Protein AF-A0A8T2PN71-F1 (afdb_monomer)

Organism: NCBI:txid121402

Radius of gyration: 22.84 Å; Cα contacts (8 Å, |Δi|>4): 67; chains: 1; bounding box: 67×36×64 Å

Foldseek 3Di:
DDDDDPDPPPPPDDDPPVPDCVVVVLVVVLVVLVVVLVVLVVVCVVPPDLVSLLVNLVSVLVNVLVVVLVVLVVPQDDPVRSVVSNVVSVVVSVCSSVVSVCCSVVHDTDSVVVVVVVVD

Solvent-accessible surface area (backbone atoms only — not comparable to full-atom values): 7051 Å² total; per-residue (Å²): 140,81,85,85,78,81,74,82,76,78,81,79,77,78,74,75,73,83,83,71,58,63,69,60,51,50,54,51,48,54,53,53,50,50,53,49,52,60,55,42,54,63,43,38,73,77,54,63,48,70,70,48,34,53,52,48,37,51,46,55,35,51,52,49,45,53,53,52,47,50,53,44,66,77,69,43,71,57,79,67,53,38,51,53,52,52,51,49,48,50,52,50,36,51,53,49,36,50,49,47,48,47,38,49,70,79,50,82,23,58,53,53,48,53,55,56,69,72,69,114

Structure (mmCIF, N/CA/C/O backbone):
data_AF-A0A8T2PN71-F1
#
_entry.id   AF-A0A8T2PN71-F1
#
loop_
_atom_site.group_PDB
_atom_site.id
_atom_site.type_symbol
_atom_site.label_atom_id
_atom_site.label_alt_id
_atom_site.label_comp_id
_atom_site.label_asym_id
_atom_site.label_entity_id
_atom_site.label_seq_id
_atom_site.pdbx_PDB_ins_code
_atom_site.Cartn_x
_atom_site.Cartn_y
_atom_site.Cartn_z
_atom_site.occupancy
_atom_site.B_iso_or_equiv
_atom_site.auth_seq_id
_atom_site.auth_comp_id
_atom_site.auth_asym_id
_atom_site.auth_atom_id
_atom_site.pdbx_PDB_model_num
ATOM 1 N N . MET A 1 1 ? 45.601 -21.486 -48.068 1.00 42.84 1 MET A N 1
ATOM 2 C CA . MET A 1 1 ? 44.871 -20.210 -47.890 1.00 42.84 1 MET A CA 1
ATOM 3 C C . MET A 1 1 ? 43.408 -20.552 -48.157 1.00 42.84 1 MET A C 1
ATOM 5 O O . MET A 1 1 ? 43.139 -21.012 -49.249 1.00 42.84 1 MET A O 1
ATOM 9 N N . SER A 1 2 ? 42.459 -20.563 -47.226 1.00 41.06 2 SER A N 1
ATOM 10 C CA . SER A 1 2 ? 42.359 -19.889 -45.933 1.00 41.06 2 SER A CA 1
ATOM 11 C C . SER A 1 2 ? 41.432 -20.703 -45.020 1.00 41.06 2 SER A C 1
ATOM 13 O O . SER A 1 2 ? 40.373 -21.146 -45.457 1.00 41.06 2 SER A O 1
ATOM 15 N N . GLY A 1 3 ? 41.846 -20.922 -43.771 1.00 39.84 3 GLY A N 1
ATOM 16 C CA . GLY A 1 3 ? 41.003 -21.509 -42.733 1.00 39.84 3 GLY A CA 1
ATOM 17 C C . GLY A 1 3 ? 40.070 -20.448 -42.157 1.00 39.84 3 GLY A C 1
ATOM 18 O O . GLY A 1 3 ? 40.523 -19.375 -41.764 1.00 39.84 3 GLY A O 1
ATOM 19 N N . VAL A 1 4 ? 38.774 -20.742 -42.109 1.00 49.22 4 VAL A N 1
ATOM 20 C CA . VAL A 1 4 ? 37.796 -19.926 -41.387 1.00 49.22 4 VAL A CA 1
ATOM 21 C C . VAL A 1 4 ? 37.852 -20.349 -39.921 1.00 49.22 4 VAL A C 1
ATOM 23 O O . VAL A 1 4 ? 37.299 -21.375 -39.534 1.00 49.22 4 VAL A O 1
ATOM 26 N N . ALA A 1 5 ? 38.576 -19.582 -39.108 1.00 44.94 5 ALA A N 1
ATOM 27 C CA . ALA A 1 5 ? 38.538 -19.713 -37.660 1.00 44.94 5 ALA A CA 1
ATOM 28 C C . ALA A 1 5 ? 37.206 -19.141 -37.152 1.00 44.94 5 ALA A C 1
ATOM 30 O O . ALA A 1 5 ? 36.996 -17.928 -37.163 1.00 44.94 5 ALA A O 1
ATOM 31 N N . PHE A 1 6 ? 36.296 -20.011 -36.710 1.00 45.72 6 PHE A N 1
ATOM 32 C CA . PHE A 1 6 ? 35.175 -19.594 -35.873 1.00 45.72 6 PHE A CA 1
ATOM 33 C C . PHE A 1 6 ? 35.742 -19.063 -34.555 1.00 45.72 6 PHE A C 1
ATOM 35 O O . PHE A 1 6 ? 36.257 -19.816 -33.731 1.00 45.72 6 PHE A O 1
ATOM 42 N N . SER A 1 7 ? 35.683 -17.745 -34.377 1.00 49.66 7 SER A N 1
ATOM 43 C CA . SER A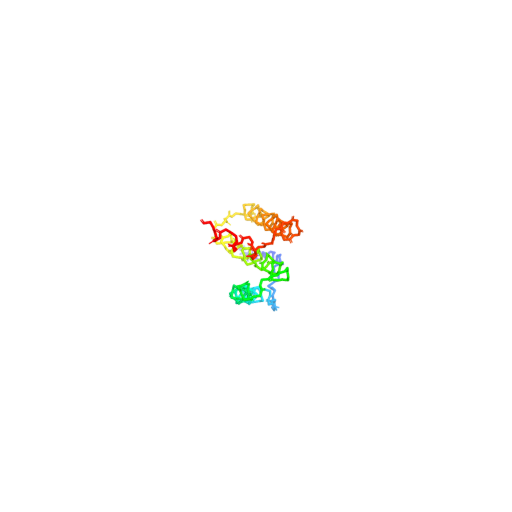 1 7 ? 36.037 -17.093 -33.121 1.00 49.66 7 SER A CA 1
ATOM 44 C 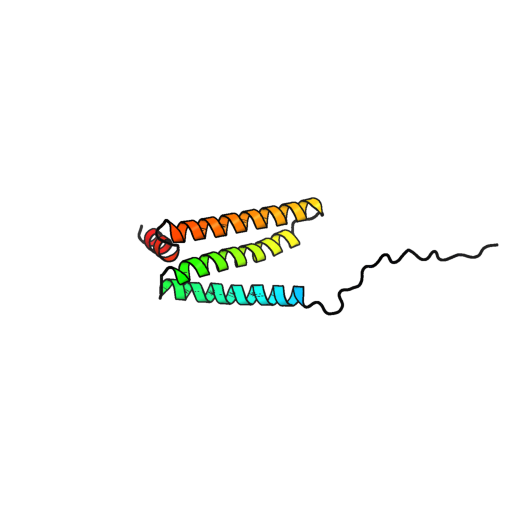C . SER A 1 7 ? 35.070 -17.566 -32.028 1.00 49.66 7 SER A C 1
ATOM 46 O O . SER A 1 7 ? 33.856 -17.430 -32.215 1.00 49.66 7 SER A O 1
ATOM 48 N N . PRO A 1 8 ? 35.540 -18.084 -30.878 1.00 45.59 8 PRO A N 1
ATOM 49 C CA . PRO A 1 8 ? 34.655 -18.338 -29.761 1.00 45.59 8 PRO A CA 1
ATOM 50 C C . PRO A 1 8 ? 34.277 -16.973 -29.192 1.00 45.59 8 PRO A C 1
ATOM 52 O O . PRO A 1 8 ? 35.076 -16.294 -28.545 1.00 45.59 8 PRO A O 1
ATOM 55 N N . ILE A 1 9 ? 33.054 -16.532 -29.478 1.00 57.47 9 ILE A N 1
ATOM 56 C CA . ILE A 1 9 ? 32.438 -15.451 -28.720 1.00 57.47 9 ILE A CA 1
ATOM 57 C C . ILE A 1 9 ? 32.466 -15.889 -27.259 1.00 57.47 9 ILE A C 1
ATOM 59 O O . ILE A 1 9 ? 31.891 -16.905 -26.873 1.00 57.47 9 ILE A O 1
ATOM 63 N N . CYS A 1 10 ? 33.222 -15.123 -26.480 1.00 49.94 10 CYS A N 1
ATOM 64 C CA . CYS A 1 10 ? 33.351 -15.201 -25.042 1.00 49.94 10 CYS A CA 1
ATOM 65 C C . CYS A 1 10 ? 31.950 -15.270 -24.410 1.00 49.94 10 CYS A C 1
ATOM 67 O O . CYS A 1 10 ? 31.273 -14.254 -24.247 1.00 49.94 10 CYS A O 1
ATOM 69 N N . LEU A 1 11 ? 31.509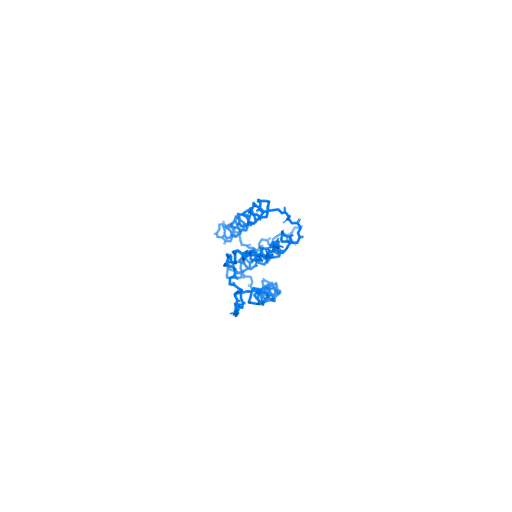 -16.489 -24.081 1.00 53.19 11 LEU A N 1
ATOM 70 C CA . LEU A 1 11 ? 30.363 -16.800 -23.230 1.00 53.19 11 LEU A CA 1
ATOM 71 C C . LEU A 1 11 ? 30.645 -16.242 -21.830 1.00 53.19 11 LEU A C 1
ATOM 73 O O . LEU A 1 11 ? 31.018 -16.958 -20.901 1.00 53.19 11 LEU A O 1
ATOM 77 N N . ARG A 1 12 ? 30.483 -14.928 -21.664 1.00 55.69 12 ARG A N 1
ATOM 78 C CA . ARG A 1 12 ? 30.543 -14.276 -20.361 1.00 55.69 12 ARG A CA 1
ATOM 79 C C . ARG A 1 12 ? 29.227 -14.527 -19.622 1.00 55.69 12 ARG A C 1
ATOM 81 O O . ARG A 1 12 ? 28.350 -13.680 -19.561 1.00 55.69 12 ARG A O 1
ATOM 88 N N . GLY A 1 13 ? 29.118 -15.736 -19.076 1.00 51.38 13 GLY A N 1
ATOM 89 C CA . GLY A 1 13 ? 28.544 -15.987 -17.757 1.00 51.38 13 GLY A CA 1
ATOM 90 C C . GLY A 1 13 ? 27.127 -15.489 -17.474 1.00 51.38 13 GLY A C 1
ATOM 91 O O . GLY A 1 13 ? 26.923 -14.855 -16.444 1.00 51.38 13 GLY A O 1
ATOM 92 N N . ILE A 1 14 ? 26.135 -15.861 -18.283 1.00 59.09 14 ILE A N 1
ATOM 93 C CA . ILE A 1 14 ? 24.766 -15.982 -17.764 1.00 59.09 14 ILE A CA 1
ATOM 94 C C . ILE A 1 14 ? 24.565 -17.458 -17.444 1.00 59.09 14 ILE A C 1
ATOM 96 O O . ILE A 1 14 ? 24.267 -18.262 -18.322 1.00 59.09 14 ILE A O 1
ATOM 100 N N . ARG A 1 15 ? 24.773 -17.834 -16.178 1.00 57.75 15 ARG A N 1
ATOM 101 C CA . ARG A 1 15 ? 24.232 -19.105 -15.691 1.00 57.75 15 ARG A CA 1
ATOM 102 C C . ARG A 1 15 ? 22.709 -18.936 -15.702 1.00 57.75 15 ARG A C 1
ATOM 104 O O . ARG A 1 15 ? 22.232 -18.048 -14.991 1.00 57.75 15 ARG A O 1
ATOM 111 N N . PRO A 1 16 ? 21.929 -19.718 -16.467 1.00 53.50 16 PRO A N 1
ATOM 112 C CA . PRO A 1 16 ? 20.499 -19.774 -16.213 1.00 53.50 16 PRO A CA 1
ATOM 113 C C . PRO A 1 16 ? 20.331 -20.236 -14.763 1.00 53.50 16 PRO A C 1
ATOM 115 O O . PRO A 1 16 ? 20.967 -21.205 -14.343 1.00 53.50 16 PRO A O 1
ATOM 118 N N . ALA A 1 17 ? 19.538 -19.515 -13.970 1.00 61.44 17 ALA A N 1
ATOM 119 C CA . ALA A 1 17 ? 19.190 -19.920 -12.613 1.00 61.44 17 ALA A CA 1
ATOM 120 C C . ALA A 1 17 ? 18.257 -21.141 -12.680 1.00 61.44 17 ALA A C 1
ATOM 122 O O . ALA A 1 17 ? 17.052 -21.040 -12.459 1.00 61.44 17 ALA A O 1
ATOM 123 N N . VAL A 1 18 ? 18.808 -22.294 -13.061 1.00 58.72 18 VAL A N 1
ATOM 124 C CA . VAL A 1 18 ? 18.113 -23.578 -13.119 1.00 58.72 18 VAL A CA 1
ATOM 125 C C . VAL A 1 18 ? 17.684 -23.918 -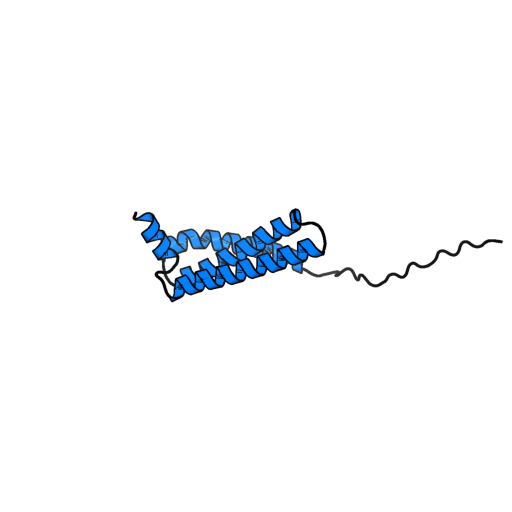11.690 1.00 58.72 18 VAL A C 1
ATOM 127 O O . VAL A 1 18 ? 18.511 -24.288 -10.863 1.00 58.72 18 VAL A O 1
ATOM 130 N N . GLY A 1 19 ? 16.397 -23.717 -11.384 1.00 70.94 19 GLY A N 1
ATOM 131 C CA . GLY A 1 19 ? 15.777 -24.104 -10.109 1.00 70.94 19 GLY A CA 1
ATOM 132 C C . GLY A 1 19 ? 15.250 -22.980 -9.203 1.00 70.94 19 GLY A C 1
ATOM 133 O O . GLY A 1 19 ? 14.697 -23.293 -8.150 1.00 70.94 19 GLY A O 1
ATOM 134 N N . SER A 1 20 ? 15.360 -21.692 -9.561 1.00 80.94 20 SER A N 1
ATOM 135 C CA . SER A 1 20 ? 14.809 -20.619 -8.708 1.00 80.94 20 SER A CA 1
ATOM 136 C C . SER A 1 20 ? 13.283 -20.520 -8.822 1.00 80.94 20 SER A C 1
ATOM 138 O O . SER A 1 20 ? 12.749 -20.187 -9.878 1.00 80.94 20 SER A O 1
ATOM 140 N N . LYS A 1 21 ? 12.571 -20.753 -7.712 1.00 89.69 21 LYS A N 1
ATOM 141 C CA . LYS A 1 21 ? 11.106 -20.601 -7.611 1.00 89.69 21 LYS A CA 1
ATOM 142 C C . LYS A 1 21 ? 10.661 -19.160 -7.313 1.00 89.69 21 LYS A C 1
ATOM 144 O O . LYS A 1 21 ? 9.506 -18.939 -6.975 1.00 89.69 21 LYS A O 1
ATOM 149 N N . GLY A 1 22 ? 11.549 -18.167 -7.416 1.00 91.31 22 GLY A N 1
ATOM 150 C CA . GLY A 1 22 ? 11.253 -16.787 -7.002 1.00 91.31 22 GLY A CA 1
ATOM 151 C C . GLY A 1 22 ? 10.044 -16.171 -7.715 1.00 91.31 22 GLY A C 1
ATOM 152 O O . GLY A 1 22 ? 9.160 -15.627 -7.063 1.00 91.31 22 GLY A O 1
ATOM 153 N N . ALA A 1 23 ? 9.959 -16.319 -9.040 1.00 92.69 23 ALA A N 1
ATOM 154 C CA . ALA A 1 23 ? 8.844 -15.779 -9.820 1.00 92.69 23 ALA A CA 1
ATOM 155 C C . ALA A 1 23 ? 7.505 -16.477 -9.511 1.00 92.69 23 ALA A C 1
ATOM 157 O O . ALA A 1 23 ? 6.479 -15.813 -9.380 1.00 92.69 23 ALA A O 1
ATOM 158 N N . SER A 1 24 ? 7.504 -17.805 -9.342 1.00 94.25 24 SER A N 1
ATOM 159 C CA . SER A 1 24 ? 6.278 -18.547 -9.020 1.00 94.25 24 SER A CA 1
ATOM 160 C C . SER A 1 24 ? 5.816 -18.317 -7.579 1.00 94.25 24 SER A C 1
ATOM 162 O O . SER A 1 24 ? 4.612 -18.233 -7.330 1.00 94.25 24 SER A O 1
ATOM 164 N N . LEU A 1 25 ? 6.747 -18.152 -6.634 1.00 96.81 25 LEU A N 1
ATOM 165 C CA . LEU A 1 25 ? 6.433 -17.739 -5.266 1.00 96.81 25 LEU A CA 1
ATOM 166 C C . LEU A 1 25 ? 5.870 -16.316 -5.227 1.00 96.81 25 LEU A C 1
ATOM 168 O O . LEU A 1 25 ? 4.886 -16.093 -4.531 1.00 96.81 25 LEU A O 1
ATOM 172 N N . HIS A 1 26 ? 6.432 -15.384 -6.005 1.00 95.88 26 HIS A N 1
ATOM 173 C CA . HIS A 1 26 ? 5.898 -14.025 -6.127 1.00 95.88 26 HIS A CA 1
ATOM 174 C C . HIS A 1 26 ? 4.455 -14.040 -6.639 1.00 95.88 26 HIS A C 1
ATOM 176 O O . HIS A 1 26 ? 3.569 -13.478 -6.003 1.00 95.88 26 HIS A O 1
ATOM 182 N N . TRP A 1 27 ? 4.195 -14.766 -7.732 1.00 97.50 27 TRP A N 1
ATOM 183 C CA . TRP A 1 27 ? 2.845 -14.920 -8.277 1.00 97.50 27 TRP A CA 1
ATOM 184 C C . TRP A 1 27 ? 1.868 -15.513 -7.253 1.00 97.50 27 TRP A C 1
ATOM 186 O O . TRP A 1 27 ? 0.762 -15.005 -7.074 1.00 97.50 27 TRP A O 1
ATOM 196 N N . THR A 1 28 ? 2.289 -16.559 -6.534 1.00 98.25 28 THR A N 1
ATOM 197 C CA . THR A 1 28 ? 1.460 -17.193 -5.497 1.00 98.25 28 THR A CA 1
ATOM 198 C C . THR A 1 28 ? 1.181 -16.222 -4.347 1.00 98.25 28 THR A C 1
ATOM 200 O O . THR A 1 28 ? 0.049 -16.139 -3.874 1.00 98.25 28 THR A O 1
ATOM 203 N N . GLY A 1 29 ? 2.188 -15.448 -3.933 1.00 97.94 29 GLY A N 1
ATOM 204 C CA . GLY A 1 29 ? 2.072 -14.417 -2.903 1.00 97.94 29 GLY A CA 1
ATOM 205 C C . GLY A 1 29 ? 1.079 -13.317 -3.274 1.00 97.94 29 GLY A C 1
ATOM 206 O O . GLY A 1 29 ? 0.243 -12.959 -2.449 1.00 97.94 29 GLY A O 1
ATOM 207 N N . GLU A 1 30 ? 1.091 -12.843 -4.524 1.00 97.94 30 GLU A N 1
ATOM 208 C CA . GLU A 1 30 ? 0.101 -11.876 -5.016 1.00 97.94 30 GLU A CA 1
ATOM 209 C C . GLU A 1 30 ? -1.329 -12.408 -4.874 1.00 97.94 30 GLU A C 1
ATOM 211 O O . GLU A 1 30 ? -2.216 -11.694 -4.396 1.00 97.94 30 GLU A O 1
ATOM 216 N N . ARG A 1 31 ? -1.571 -13.670 -5.264 1.00 98.38 31 ARG A N 1
ATOM 217 C CA . ARG A 1 31 ? -2.906 -14.281 -5.164 1.00 98.38 31 ARG A CA 1
ATOM 218 C C . ARG A 1 31 ? -3.327 -14.469 -3.710 1.00 98.38 31 ARG A C 1
ATOM 220 O O . ARG A 1 31 ? -4.452 -14.121 -3.362 1.00 98.38 31 ARG A O 1
ATOM 227 N N . ALA A 1 32 ? -2.424 -14.953 -2.859 1.00 98.56 32 ALA A N 1
ATOM 228 C CA . ALA A 1 32 ? -2.684 -15.121 -1.433 1.00 98.56 32 ALA A CA 1
ATOM 229 C C . ALA A 1 32 ? -3.032 -13.784 -0.760 1.00 98.56 32 ALA A C 1
ATOM 231 O O . ALA A 1 32 ? -4.030 -13.697 -0.047 1.00 98.56 32 ALA A O 1
ATOM 232 N N . LEU A 1 33 ? -2.269 -12.725 -1.046 1.00 98.31 33 LEU A N 1
ATOM 233 C CA . LEU A 1 33 ? -2.539 -11.390 -0.519 1.00 98.31 33 LEU A CA 1
ATOM 234 C C . LEU A 1 33 ? -3.867 -10.822 -1.034 1.00 98.31 33 LEU A C 1
ATOM 236 O O . LEU A 1 33 ? -4.580 -10.170 -0.280 1.00 98.31 33 LEU A O 1
ATOM 240 N N . SER A 1 34 ? -4.228 -11.106 -2.289 1.00 98.25 34 SER A N 1
ATOM 241 C CA . SER A 1 34 ? -5.519 -10.697 -2.863 1.00 98.25 34 SER A CA 1
ATOM 242 C C . SER A 1 34 ? -6.697 -11.349 -2.133 1.00 98.25 34 SER A C 1
ATOM 244 O O . SER A 1 34 ? -7.660 -10.670 -1.786 1.00 98.25 34 SER A O 1
ATOM 246 N N . VAL A 1 35 ? -6.614 -12.656 -1.857 1.00 98.56 35 VAL A N 1
ATOM 247 C CA . VAL A 1 35 ? -7.643 -13.387 -1.095 1.00 98.56 35 VAL A CA 1
ATOM 248 C C . VAL A 1 35 ? -7.713 -12.890 0.349 1.00 98.56 35 VAL A C 1
ATOM 250 O O . VAL A 1 35 ? -8.804 -12.710 0.884 1.00 98.56 35 VAL A O 1
ATOM 253 N N . LEU A 1 36 ? -6.562 -12.618 0.968 1.00 98.25 36 LEU A N 1
ATOM 254 C CA . LEU A 1 36 ? -6.493 -12.045 2.310 1.00 98.25 36 LEU A CA 1
ATOM 255 C C . LEU A 1 36 ? -7.156 -10.660 2.363 1.00 98.25 36 LEU A C 1
ATOM 257 O O . LEU A 1 36 ? -7.985 -10.420 3.237 1.00 98.25 36 LEU A O 1
ATOM 261 N N . LEU A 1 37 ? -6.855 -9.775 1.408 1.00 97.94 37 LEU A N 1
ATOM 262 C CA . LEU A 1 37 ? -7.474 -8.451 1.316 1.00 97.94 37 LEU A CA 1
ATOM 263 C C . LEU A 1 37 ? -8.989 -8.555 1.093 1.00 97.94 37 LEU A C 1
ATOM 265 O O . LEU A 1 37 ? -9.748 -7.863 1.766 1.00 97.94 37 LEU A O 1
ATOM 269 N N . LEU A 1 38 ? -9.436 -9.477 0.232 1.00 98.25 38 LEU A N 1
ATOM 270 C CA . LEU A 1 38 ? -10.857 -9.759 0.022 1.00 98.25 38 LEU A CA 1
ATOM 271 C C . LEU A 1 38 ? -11.554 -10.199 1.319 1.00 98.25 38 LEU A C 1
ATOM 273 O O . LEU A 1 38 ? -12.649 -9.727 1.605 1.00 98.25 38 LEU A O 1
ATOM 277 N N . GLY A 1 39 ? -10.921 -11.071 2.111 1.00 97.94 39 GLY A N 1
ATOM 278 C CA . GLY A 1 39 ? -11.450 -11.530 3.398 1.00 97.94 39 GLY A CA 1
ATOM 279 C C . GLY A 1 39 ? -11.432 -10.461 4.495 1.00 97.94 39 GLY A C 1
ATOM 280 O O . GLY A 1 39 ? -12.291 -10.470 5.376 1.00 97.94 39 GLY A O 1
ATOM 281 N N . MET A 1 40 ? -10.502 -9.506 4.435 1.00 97.88 40 MET A N 1
ATOM 282 C CA . MET A 1 40 ? -10.440 -8.418 5.412 1.00 97.88 40 MET A CA 1
ATOM 283 C C . MET A 1 40 ? -11.551 -7.386 5.244 1.00 97.88 40 MET A C 1
ATOM 285 O O . MET A 1 40 ? -11.930 -6.778 6.237 1.00 97.88 40 MET A O 1
ATOM 289 N N . LEU A 1 41 ? -12.123 -7.210 4.049 1.00 96.12 41 LEU A N 1
ATOM 290 C CA . LEU A 1 41 ? -13.250 -6.290 3.843 1.00 96.12 41 LEU A CA 1
ATOM 291 C C . LEU A 1 41 ? -14.478 -6.635 4.716 1.00 96.12 41 LEU A C 1
ATOM 293 O O . LEU A 1 41 ? -14.907 -5.772 5.485 1.00 96.12 41 LEU A O 1
ATOM 297 N N . PRO A 1 42 ? -15.034 -7.866 4.691 1.00 97.44 42 PRO A N 1
ATOM 298 C CA . PRO A 1 42 ? -16.108 -8.232 5.611 1.00 97.44 42 PRO A CA 1
ATOM 299 C C . PRO A 1 42 ? -15.628 -8.300 7.067 1.00 97.44 42 PRO A C 1
ATOM 301 O O . PRO A 1 42 ? -16.387 -7.950 7.968 1.00 97.44 42 PRO A O 1
ATOM 304 N N . ALA A 1 43 ? -14.375 -8.693 7.326 1.00 97.62 43 ALA A N 1
ATOM 305 C CA . ALA A 1 43 ? -13.841 -8.716 8.689 1.00 97.62 43 ALA A CA 1
ATOM 306 C C . ALA A 1 43 ? -13.770 -7.313 9.316 1.00 97.62 43 ALA A C 1
ATOM 308 O O . ALA A 1 43 ? -14.108 -7.162 10.483 1.00 97.62 43 ALA A O 1
ATOM 309 N N . ALA A 1 44 ? -13.401 -6.287 8.549 1.00 96.81 44 ALA A N 1
ATOM 310 C CA . ALA A 1 44 ? -13.369 -4.896 8.996 1.00 96.81 44 ALA A CA 1
ATOM 311 C C . ALA A 1 44 ? -14.764 -4.339 9.295 1.00 96.81 44 ALA A C 1
ATOM 313 O O . ALA A 1 44 ? -14.921 -3.531 10.207 1.00 96.81 44 ALA A O 1
ATOM 314 N N . TYR A 1 45 ? -15.779 -4.796 8.557 1.00 96.31 45 TYR A N 1
ATOM 315 C CA . TYR A 1 45 ? -17.170 -4.447 8.833 1.00 96.31 45 TYR A CA 1
ATOM 316 C C . TYR A 1 45 ? -17.677 -5.084 10.137 1.00 96.31 45 TYR A C 1
ATOM 318 O O . TYR A 1 45 ? -18.331 -4.420 10.936 1.00 96.31 45 TYR A O 1
ATOM 326 N N . LEU A 1 46 ? -17.368 -6.366 10.363 1.00 97.81 46 LEU A N 1
ATOM 327 C CA . LEU A 1 46 ? -17.860 -7.122 11.522 1.00 97.81 46 LEU A CA 1
ATOM 328 C C . LEU A 1 46 ? -17.053 -6.866 12.805 1.00 97.81 46 LEU A C 1
ATOM 330 O O . LEU A 1 46 ? -17.617 -6.867 13.897 1.00 97.81 46 LEU A O 1
ATOM 334 N N . TYR A 1 47 ? -15.743 -6.663 12.677 1.00 96.06 47 TYR A N 1
ATOM 335 C CA . TYR A 1 47 ? -14.790 -6.566 13.783 1.00 96.06 47 TYR A CA 1
ATOM 336 C C . TYR A 1 47 ? -13.833 -5.373 13.592 1.00 96.06 47 TYR A C 1
ATOM 338 O O . TYR A 1 47 ? -12.622 -5.569 13.440 1.00 96.06 47 TYR A O 1
ATOM 346 N N . PRO A 1 48 ? -14.346 -4.127 13.589 1.00 96.62 48 PRO A N 1
ATOM 347 C CA . PRO A 1 48 ? -13.499 -2.946 13.473 1.00 96.62 48 PRO A CA 1
ATOM 348 C C . PRO A 1 48 ? -12.576 -2.822 14.692 1.00 96.62 48 PRO A C 1
ATOM 350 O O . PRO A 1 48 ? -13.004 -2.991 15.836 1.00 96.62 48 PRO A O 1
ATOM 353 N N . GLY A 1 49 ? -11.305 -2.499 14.456 1.00 95.38 49 GLY A N 1
ATOM 354 C CA . GLY A 1 49 ? -10.331 -2.312 15.524 1.00 95.38 49 GLY A CA 1
ATOM 355 C C . GLY A 1 49 ? -8.887 -2.229 15.027 1.00 95.38 49 GLY A C 1
ATOM 356 O O . GLY A 1 49 ? -8.611 -2.518 13.861 1.00 95.38 49 GLY A O 1
ATOM 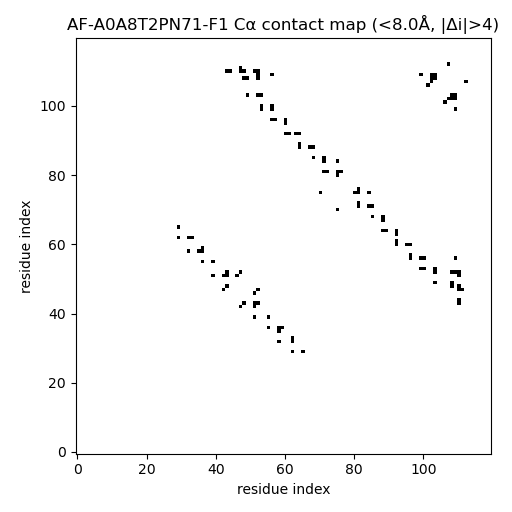357 N N . PRO A 1 50 ? -7.938 -1.919 15.929 1.00 96.44 50 PRO A N 1
ATOM 358 C CA . PRO A 1 50 ? -6.570 -1.560 15.559 1.00 96.44 50 PRO A CA 1
ATOM 359 C C . PRO A 1 50 ? -5.830 -2.683 14.825 1.00 96.44 50 PRO A C 1
ATOM 361 O O . PRO A 1 50 ? -5.091 -2.423 13.881 1.00 96.44 50 PRO A O 1
ATOM 364 N N . VAL A 1 51 ? -6.044 -3.950 15.203 1.00 97.12 51 VAL A N 1
ATOM 365 C CA . VAL A 1 51 ? -5.419 -5.088 14.505 1.00 97.12 51 VAL A CA 1
ATOM 366 C C . VAL A 1 51 ? -5.852 -5.128 13.040 1.00 97.12 51 VAL A C 1
ATOM 368 O O . VAL A 1 51 ? -5.001 -5.261 12.159 1.00 97.12 51 VAL A O 1
ATOM 371 N N . LEU A 1 52 ? -7.153 -4.978 12.771 1.00 97.94 52 LEU A N 1
ATOM 372 C CA . LEU A 1 52 ? -7.670 -4.923 11.405 1.00 97.94 52 LEU A CA 1
ATOM 373 C C . LEU A 1 52 ? -7.170 -3.671 10.682 1.00 97.94 52 LEU A C 1
ATOM 375 O O . LEU A 1 52 ? -6.739 -3.778 9.544 1.00 97.94 52 LEU A O 1
ATOM 379 N N . ASP A 1 53 ? -7.124 -2.518 11.345 1.00 98.00 53 ASP A N 1
ATOM 380 C CA . ASP A 1 53 ? -6.649 -1.269 10.745 1.00 98.00 53 ASP A CA 1
ATOM 381 C C . ASP A 1 53 ? -5.187 -1.348 10.272 1.00 98.00 53 ASP A C 1
ATOM 383 O O . ASP A 1 53 ? -4.881 -0.983 9.133 1.00 98.00 53 ASP A O 1
ATOM 387 N N . TYR A 1 54 ? -4.269 -1.859 11.101 1.00 98.38 54 TYR A N 1
ATOM 388 C CA . TYR A 1 54 ? -2.857 -2.004 10.718 1.00 98.38 54 TYR A CA 1
ATOM 389 C C . TYR A 1 54 ? -2.638 -3.104 9.678 1.00 98.38 54 TYR A C 1
ATOM 391 O O . TYR A 1 54 ? -1.858 -2.919 8.739 1.00 98.38 54 TYR A O 1
ATOM 399 N N . THR A 1 55 ? -3.317 -4.246 9.816 1.00 97.88 55 THR A N 1
ATOM 400 C CA . THR A 1 55 ? -3.189 -5.346 8.845 1.00 97.88 55 THR A CA 1
ATOM 401 C C . THR A 1 55 ? -3.787 -4.973 7.489 1.00 97.88 55 THR A C 1
ATOM 403 O O . THR A 1 55 ? -3.170 -5.254 6.460 1.00 97.88 55 THR A O 1
ATOM 406 N N . MET A 1 56 ? -4.906 -4.243 7.470 1.00 97.81 56 MET A N 1
ATOM 407 C CA . MET A 1 56 ? -5.498 -3.664 6.263 1.00 97.81 56 MET A CA 1
ATOM 408 C C . MET A 1 56 ? -4.558 -2.642 5.622 1.00 97.81 56 MET A C 1
ATOM 410 O O . MET A 1 56 ? -4.330 -2.708 4.417 1.00 97.81 56 MET A O 1
ATOM 414 N N . ALA A 1 57 ? -3.957 -1.738 6.405 1.00 98.38 57 ALA A N 1
ATOM 415 C CA . ALA A 1 57 ? -2.988 -0.767 5.894 1.00 98.38 57 ALA A CA 1
ATOM 416 C C . ALA A 1 57 ? -1.785 -1.451 5.219 1.00 98.38 57 ALA A C 1
ATOM 418 O O . ALA A 1 57 ? -1.380 -1.062 4.119 1.00 98.38 57 ALA A O 1
ATOM 419 N N . ALA A 1 58 ? -1.238 -2.499 5.845 1.00 98.56 58 ALA A N 1
ATOM 420 C CA . ALA A 1 58 ? -0.139 -3.282 5.287 1.00 98.56 58 ALA A CA 1
ATOM 421 C C . ALA A 1 58 ? -0.549 -4.008 3.999 1.00 98.56 58 ALA A C 1
ATOM 423 O O . ALA A 1 58 ? 0.142 -3.914 2.983 1.00 98.56 58 ALA A O 1
ATOM 424 N N . ALA A 1 59 ? -1.684 -4.706 4.021 1.00 98.38 59 ALA A N 1
ATOM 425 C CA . ALA A 1 59 ? -2.131 -5.498 2.888 1.00 98.38 59 ALA A CA 1
ATOM 426 C C . ALA A 1 59 ? -2.559 -4.645 1.695 1.00 98.38 59 ALA A C 1
ATOM 428 O O . ALA A 1 59 ? -2.187 -4.970 0.571 1.00 98.38 59 ALA A O 1
ATOM 429 N N . LEU A 1 60 ? -3.277 -3.541 1.924 1.00 98.38 60 LEU A N 1
ATOM 430 C CA . LEU A 1 60 ? -3.672 -2.609 0.871 1.00 98.38 60 LEU A CA 1
ATOM 431 C C . LEU A 1 60 ? -2.432 -2.017 0.192 1.00 98.38 60 LEU A C 1
ATOM 433 O O . LEU A 1 60 ? -2.339 -2.005 -1.036 1.00 98.38 60 LEU A O 1
ATOM 437 N N . THR A 1 61 ? -1.447 -1.593 0.990 1.00 98.69 61 THR A N 1
ATOM 438 C CA . THR A 1 61 ? -0.217 -0.998 0.460 1.00 98.69 61 THR A CA 1
ATOM 439 C C . THR A 1 61 ? 0.631 -2.016 -0.299 1.00 98.69 61 THR A C 1
ATOM 441 O O . THR A 1 61 ? 1.105 -1.716 -1.393 1.00 98.69 61 THR A O 1
ATOM 4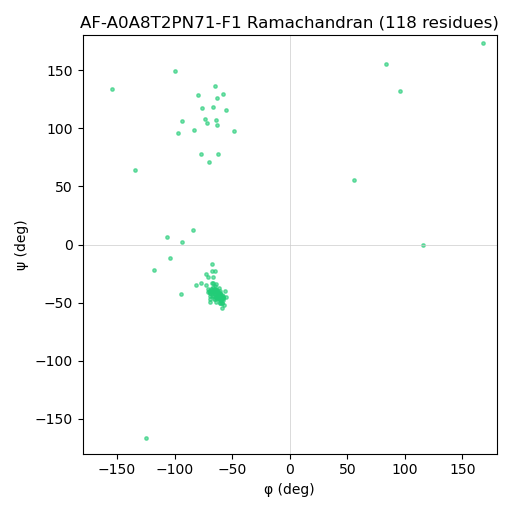44 N N . LEU A 1 62 ? 0.804 -3.229 0.236 1.00 98.56 62 LEU A N 1
ATOM 445 C CA . LEU A 1 62 ? 1.591 -4.277 -0.418 1.00 98.56 62 LEU A CA 1
ATOM 446 C C . LEU A 1 62 ? 0.905 -4.811 -1.685 1.00 98.56 62 LEU A C 1
ATOM 448 O O . LEU A 1 62 ? 1.569 -5.007 -2.702 1.00 98.56 62 LEU A O 1
ATOM 452 N N . HIS A 1 63 ? -0.420 -4.987 -1.660 1.00 98.62 63 HIS A N 1
ATOM 453 C CA . HIS A 1 63 ? -1.194 -5.406 -2.829 1.00 98.62 63 HIS A CA 1
ATOM 454 C C . HIS A 1 63 ? -1.107 -4.354 -3.940 1.00 98.62 63 HIS A C 1
ATOM 456 O O . HIS A 1 63 ? -0.817 -4.690 -5.088 1.00 98.62 63 HIS A O 1
ATOM 462 N N . GLY A 1 64 ? -1.262 -3.073 -3.582 1.00 98.50 64 GL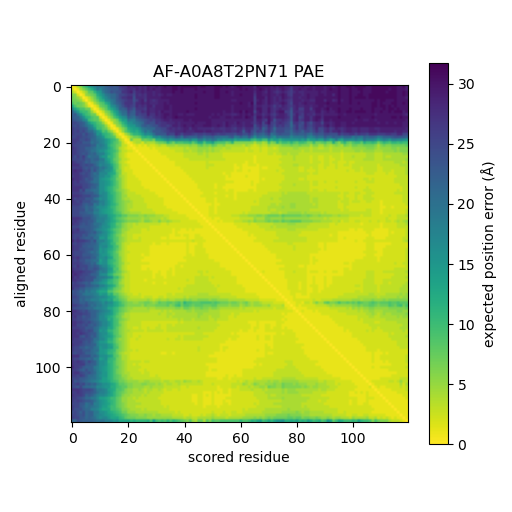Y A N 1
ATOM 463 C CA . GLY A 1 64 ? -1.063 -1.955 -4.499 1.00 98.50 64 GLY A CA 1
ATOM 464 C C . GLY A 1 64 ? 0.362 -1.888 -5.055 1.00 98.50 64 GLY A C 1
ATOM 465 O O . GLY A 1 64 ? 0.532 -1.703 -6.257 1.00 98.50 64 GLY A O 1
ATOM 466 N N . HIS A 1 65 ? 1.385 -2.098 -4.218 1.00 98.62 65 HIS A N 1
ATOM 467 C CA . HIS A 1 65 ? 2.789 -2.097 -4.642 1.00 98.62 65 HIS A CA 1
ATOM 468 C C . HIS A 1 65 ? 3.075 -3.173 -5.697 1.00 98.62 65 HIS A C 1
ATOM 470 O O . HIS A 1 65 ? 3.670 -2.873 -6.731 1.00 98.62 65 HIS A O 1
ATOM 476 N N . TRP A 1 66 ? 2.627 -4.414 -5.482 1.00 98.62 66 TRP A N 1
ATOM 477 C CA . TRP A 1 66 ? 2.809 -5.480 -6.472 1.00 98.62 66 TRP A CA 1
ATOM 478 C C . TRP A 1 66 ? 1.969 -5.259 -7.731 1.00 98.62 66 TRP A C 1
ATOM 480 O O . TRP A 1 66 ? 2.494 -5.412 -8.831 1.00 98.62 66 TRP A O 1
ATOM 490 N N . GLY A 1 67 ? 0.712 -4.824 -7.594 1.00 98.25 67 GLY A N 1
ATOM 491 C CA . GLY A 1 67 ? -0.159 -4.532 -8.737 1.00 98.25 67 GLY A CA 1
ATOM 492 C C . GLY A 1 67 ? 0.403 -3.432 -9.642 1.00 98.25 67 GLY A C 1
ATOM 493 O O . GLY A 1 67 ? 0.555 -3.631 -10.846 1.00 98.25 67 GLY A O 1
ATOM 494 N N . LEU A 1 68 ? 0.799 -2.295 -9.063 1.00 98.38 68 LEU A N 1
ATOM 495 C CA . LEU A 1 68 ? 1.459 -1.212 -9.799 1.00 98.38 68 LEU A CA 1
ATOM 496 C C . LEU A 1 68 ? 2.846 -1.621 -10.313 1.00 98.38 68 LEU A C 1
ATOM 498 O O . LEU A 1 68 ? 3.289 -1.120 -11.345 1.00 98.38 68 LEU A O 1
ATOM 502 N N . GLY A 1 69 ? 3.522 -2.545 -9.628 1.00 97.94 69 GLY A N 1
ATOM 503 C CA . GLY A 1 69 ? 4.773 -3.141 -10.085 1.00 97.94 69 GLY A CA 1
ATOM 504 C C . GLY A 1 69 ? 4.615 -3.872 -11.418 1.00 97.94 69 GLY A C 1
ATOM 505 O O . GLY A 1 69 ? 5.461 -3.696 -12.294 1.00 97.94 69 GLY A O 1
ATOM 506 N N . GLN A 1 70 ? 3.516 -4.613 -11.602 1.00 97.75 70 GLN A N 1
ATOM 507 C CA . GLN A 1 70 ? 3.188 -5.248 -12.885 1.00 97.75 70 GLN A CA 1
ATOM 508 C C . GLN A 1 70 ? 2.916 -4.198 -13.968 1.00 97.75 70 GLN A C 1
ATOM 510 O O . GLN A 1 70 ? 3.541 -4.244 -15.021 1.00 97.75 70 GLN A O 1
ATOM 515 N N . VAL A 1 71 ? 2.109 -3.169 -13.671 1.00 98.31 71 VAL A N 1
ATOM 516 C CA . VAL A 1 71 ? 1.861 -2.051 -14.606 1.00 98.31 71 VAL A CA 1
ATOM 517 C C . VAL A 1 71 ? 3.174 -1.386 -15.041 1.00 98.31 71 VAL A C 1
ATOM 519 O O . VAL A 1 71 ? 3.392 -1.129 -16.224 1.00 98.31 71 VAL A O 1
ATOM 522 N N . ALA A 1 72 ? 4.083 -1.122 -14.101 1.00 97.50 72 ALA A N 1
ATOM 523 C CA . ALA A 1 72 ? 5.382 -0.539 -14.416 1.00 97.50 72 ALA A CA 1
ATOM 524 C C . ALA A 1 72 ? 6.244 -1.478 -15.273 1.00 97.50 72 ALA A C 1
ATOM 526 O O . ALA A 1 72 ? 6.938 -1.014 -16.175 1.00 97.50 72 ALA A O 1
ATOM 527 N N . THR A 1 73 ? 6.203 -2.785 -15.012 1.00 96.19 73 THR A N 1
ATOM 528 C CA . THR A 1 73 ? 6.907 -3.787 -15.816 1.00 96.19 73 THR A CA 1
ATOM 529 C C . THR A 1 73 ? 6.342 -3.913 -17.231 1.00 96.19 73 THR A C 1
ATOM 531 O O . THR A 1 73 ? 7.136 -4.057 -18.159 1.00 96.19 73 THR A O 1
ATOM 534 N N . ASP A 1 74 ? 5.029 -3.787 -17.408 1.00 97.75 74 ASP A N 1
ATOM 535 C CA . ASP A 1 74 ? 4.370 -3.937 -18.708 1.00 97.75 74 ASP A CA 1
ATOM 536 C C . ASP A 1 74 ? 4.542 -2.703 -19.607 1.00 97.75 74 ASP A C 1
ATOM 538 O O . ASP A 1 74 ? 4.637 -2.831 -20.828 1.00 97.75 74 ASP A O 1
ATOM 542 N N . TYR A 1 75 ? 4.604 -1.498 -19.024 1.00 97.88 75 TYR A N 1
ATOM 543 C CA . TYR A 1 75 ? 4.534 -0.253 -19.800 1.00 97.88 75 TYR A CA 1
ATOM 544 C C . TYR A 1 75 ? 5.776 0.648 -19.722 1.00 97.88 75 TYR A C 1
ATOM 546 O O . TYR A 1 75 ? 5.995 1.456 -20.631 1.00 97.88 75 TYR A O 1
ATOM 554 N N . VAL A 1 76 ? 6.627 0.535 -18.694 1.00 97.75 76 VAL A N 1
ATOM 555 C CA . VAL A 1 76 ? 7.821 1.390 -18.560 1.00 97.75 76 VAL A CA 1
ATOM 556 C C . VAL A 1 76 ? 9.043 0.718 -19.171 1.00 97.75 76 VAL A C 1
ATOM 558 O O . VAL A 1 76 ? 9.667 -0.169 -18.584 1.00 97.75 76 VAL A O 1
ATOM 561 N N . HIS A 1 77 ? 9.443 1.229 -20.331 1.00 97.06 77 HIS A N 1
ATOM 562 C CA . HIS A 1 77 ? 10.562 0.711 -21.105 1.00 97.06 77 HIS A CA 1
ATOM 563 C C . HIS A 1 77 ? 11.840 1.540 -20.904 1.00 97.06 77 HIS A C 1
ATOM 565 O O . HIS A 1 77 ? 11.802 2.760 -20.723 1.00 97.06 77 HIS A O 1
ATOM 571 N N . GLY A 1 78 ? 12.989 0.868 -20.998 1.00 95.75 78 GLY A N 1
ATOM 572 C CA . GLY A 1 78 ? 14.315 1.475 -20.875 1.00 95.75 78 GLY A CA 1
ATOM 573 C C . GLY A 1 78 ? 14.897 1.362 -19.465 1.00 95.75 78 GLY A C 1
ATOM 574 O O . GLY A 1 78 ? 14.257 1.689 -18.474 1.00 95.75 78 GLY A O 1
ATOM 575 N N . ASN A 1 79 ? 16.157 0.927 -19.376 1.00 93.81 79 ASN A N 1
ATOM 576 C CA . ASN A 1 79 ? 16.803 0.546 -18.113 1.00 93.81 79 ASN A CA 1
ATOM 577 C C . ASN A 1 79 ? 16.781 1.655 -17.041 1.00 93.81 79 ASN A C 1
ATOM 579 O O . ASN A 1 79 ? 16.568 1.371 -15.865 1.00 93.81 79 ASN A O 1
ATOM 583 N N . LEU A 1 80 ? 16.995 2.916 -17.435 1.00 95.88 80 LEU A N 1
ATOM 584 C CA . LEU A 1 80 ? 16.937 4.047 -16.507 1.00 95.88 80 LEU A CA 1
ATOM 585 C C . LEU A 1 80 ? 15.502 4.309 -16.032 1.00 95.88 80 LEU A C 1
ATOM 587 O O . LEU A 1 80 ? 15.263 4.368 -14.829 1.00 95.88 80 LEU A O 1
ATOM 591 N N . ASN A 1 81 ? 14.549 4.394 -16.961 1.00 95.50 81 ASN A N 1
ATOM 592 C CA . ASN A 1 81 ? 13.146 4.675 -16.659 1.00 95.50 81 ASN A CA 1
ATOM 593 C C . ASN A 1 81 ? 12.531 3.585 -15.777 1.00 95.50 81 ASN A C 1
ATOM 595 O O . ASN A 1 81 ? 11.888 3.905 -14.784 1.00 95.50 81 ASN A O 1
ATOM 599 N N . SER A 1 82 ? 12.785 2.303 -16.070 1.00 95.88 82 SER A N 1
ATOM 600 C CA . SER A 1 82 ? 12.280 1.193 -15.254 1.00 95.88 82 SER A CA 1
ATOM 601 C C . SER A 1 82 ? 12.872 1.206 -13.838 1.00 95.88 82 SER A C 1
ATOM 603 O O . SER A 1 82 ? 12.182 0.853 -12.885 1.00 95.88 82 SER A O 1
ATOM 605 N N . LYS A 1 83 ? 14.133 1.633 -13.662 1.00 96.94 83 LYS A N 1
ATOM 606 C CA . LYS A 1 83 ? 14.738 1.799 -12.327 1.00 96.94 83 LYS A CA 1
ATOM 607 C C . LYS A 1 83 ? 14.116 2.962 -11.563 1.00 96.94 83 LYS A C 1
ATOM 609 O O . LYS A 1 83 ? 13.762 2.787 -10.402 1.00 96.94 83 LYS A O 1
ATOM 614 N N . VAL A 1 84 ? 13.963 4.116 -12.214 1.00 98.25 84 VAL A N 1
ATOM 615 C CA . VAL A 1 84 ? 13.335 5.301 -11.614 1.00 98.25 84 VAL A CA 1
ATOM 616 C C . VAL A 1 84 ? 11.888 4.998 -11.227 1.00 98.25 84 VAL A C 1
ATOM 618 O O . VAL A 1 84 ? 11.506 5.288 -10.101 1.00 98.25 84 VAL A O 1
ATOM 621 N N . ALA A 1 85 ? 11.118 4.343 -12.099 1.00 98.00 85 ALA A N 1
ATOM 622 C CA . ALA A 1 85 ? 9.736 3.956 -11.826 1.00 98.00 85 ALA A CA 1
ATOM 623 C C . ALA A 1 85 ? 9.616 2.975 -10.650 1.00 98.00 85 ALA A C 1
ATOM 625 O O . ALA A 1 85 ? 8.743 3.127 -9.802 1.00 98.00 85 ALA A O 1
ATOM 626 N N . LYS A 1 86 ? 10.509 1.983 -10.547 1.00 97.44 86 LYS A N 1
ATOM 627 C CA . LYS A 1 86 ? 10.519 1.062 -9.398 1.00 97.44 86 LYS A CA 1
ATOM 628 C C . LYS A 1 86 ? 10.925 1.760 -8.100 1.00 97.44 86 LYS A C 1
ATOM 630 O O . LYS A 1 86 ? 10.351 1.468 -7.054 1.00 97.44 86 LYS A O 1
ATOM 635 N N . ALA A 1 87 ? 11.883 2.684 -8.160 1.00 98.25 87 ALA A N 1
ATOM 636 C CA . ALA A 1 87 ? 12.297 3.469 -7.001 1.00 98.25 87 ALA A CA 1
ATOM 637 C C . ALA A 1 87 ? 11.174 4.399 -6.523 1.00 98.25 87 ALA A C 1
ATOM 639 O O . ALA A 1 87 ? 10.856 4.403 -5.337 1.00 98.25 87 ALA A O 1
ATOM 640 N N . SER A 1 88 ? 10.526 5.126 -7.438 1.00 98.31 88 SER A N 1
ATOM 641 C CA . SER A 1 88 ? 9.399 5.997 -7.100 1.00 98.31 88 SER A CA 1
ATOM 642 C C . SER A 1 88 ? 8.211 5.203 -6.567 1.00 98.31 88 SER A C 1
ATOM 644 O O . SER A 1 88 ? 7.604 5.626 -5.588 1.00 98.31 88 SER A O 1
ATOM 646 N N . LEU A 1 89 ? 7.922 4.029 -7.137 1.00 98.56 89 LEU A N 1
ATOM 647 C CA . LEU A 1 89 ? 6.886 3.135 -6.628 1.00 98.56 89 LEU A CA 1
ATOM 648 C C . LEU A 1 89 ? 7.198 2.659 -5.204 1.00 98.56 89 LEU A C 1
ATOM 650 O O . LEU A 1 89 ? 6.308 2.636 -4.360 1.00 98.56 89 LEU A O 1
ATOM 654 N N . PHE A 1 90 ? 8.454 2.320 -4.907 1.00 98.44 90 PHE A N 1
ATOM 655 C CA . PHE A 1 90 ? 8.856 1.950 -3.551 1.00 98.44 90 PHE A CA 1
ATOM 656 C C . PHE A 1 90 ? 8.710 3.119 -2.571 1.00 98.44 90 PHE A C 1
ATOM 658 O O . PHE A 1 90 ? 8.148 2.942 -1.492 1.00 98.44 90 PHE A O 1
ATOM 665 N N . THR A 1 91 ? 9.153 4.323 -2.951 1.00 98.75 91 THR A N 1
ATOM 666 C CA . THR A 1 91 ? 8.964 5.536 -2.143 1.00 98.75 91 THR A CA 1
ATOM 667 C C . THR A 1 91 ? 7.485 5.817 -1.899 1.00 98.75 91 THR A C 1
ATOM 669 O O . THR A 1 91 ? 7.101 6.057 -0.757 1.00 98.75 91 THR A O 1
ATOM 672 N N . LEU A 1 92 ? 6.651 5.737 -2.940 1.00 98.69 92 LEU A N 1
ATOM 673 C CA . LEU A 1 92 ? 5.207 5.918 -2.834 1.00 98.69 92 LEU A CA 1
ATOM 674 C C . LEU A 1 92 ? 4.616 4.921 -1.837 1.00 98.69 92 LEU A C 1
ATOM 676 O O . LEU A 1 92 ? 3.958 5.335 -0.892 1.00 98.69 92 LEU A O 1
ATOM 680 N N . SER A 1 93 ? 4.906 3.628 -1.987 1.00 98.62 93 SER A N 1
ATOM 681 C CA . SER A 1 93 ? 4.394 2.601 -1.078 1.00 98.62 93 SER A CA 1
ATOM 682 C C . SER A 1 93 ? 4.890 2.779 0.357 1.00 98.62 93 SER A C 1
ATOM 684 O O . SER A 1 93 ? 4.108 2.615 1.288 1.00 98.62 93 SER A O 1
ATOM 686 N N . ALA A 1 94 ? 6.152 3.162 0.567 1.00 98.75 94 ALA A N 1
ATOM 687 C CA . ALA A 1 94 ? 6.677 3.427 1.904 1.00 98.75 94 ALA A CA 1
ATOM 688 C C . ALA A 1 94 ? 5.960 4.611 2.573 1.00 98.75 94 ALA A C 1
ATOM 690 O O . ALA A 1 94 ? 5.540 4.503 3.724 1.00 98.75 94 ALA A O 1
ATOM 691 N N . VAL A 1 95 ? 5.768 5.713 1.840 1.00 98.81 95 VAL A N 1
ATOM 692 C CA . VAL A 1 95 ? 5.039 6.892 2.330 1.00 98.81 95 VAL A CA 1
ATOM 693 C C . VAL A 1 95 ? 3.571 6.558 2.586 1.00 98.81 95 VAL A C 1
ATOM 695 O O . VAL A 1 95 ? 3.044 6.946 3.623 1.00 98.81 95 VAL A O 1
ATOM 698 N N . THR A 1 96 ? 2.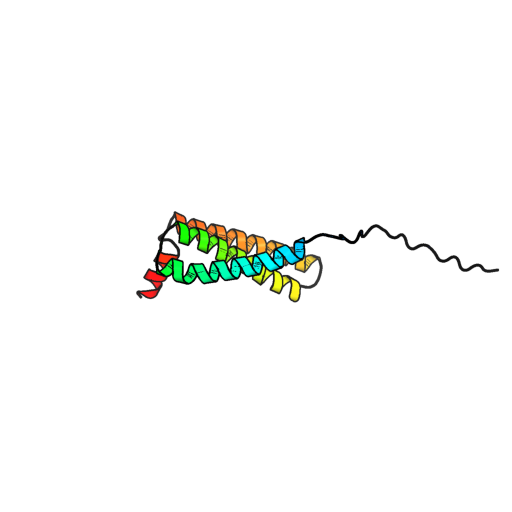915 5.801 1.703 1.00 98.81 96 THR A N 1
ATOM 699 C CA . THR A 1 96 ? 1.531 5.354 1.901 1.00 98.81 96 THR A CA 1
ATOM 700 C C . THR A 1 96 ? 1.402 4.491 3.151 1.00 98.81 96 THR A C 1
ATOM 702 O O . THR A 1 96 ? 0.563 4.784 3.998 1.00 98.81 96 THR A O 1
ATOM 705 N N . PHE A 1 97 ? 2.248 3.471 3.323 1.00 98.69 97 PHE A N 1
ATOM 706 C CA . PHE A 1 97 ? 2.179 2.606 4.500 1.00 98.69 97 PHE A CA 1
ATOM 707 C C . PHE A 1 97 ? 2.458 3.380 5.792 1.00 98.69 97 PHE A C 1
ATOM 709 O O . PHE A 1 97 ? 1.734 3.213 6.774 1.00 98.69 97 PHE A O 1
ATOM 716 N N . ALA A 1 98 ? 3.468 4.254 5.789 1.00 98.62 98 ALA A N 1
ATOM 717 C CA . ALA A 1 98 ? 3.778 5.109 6.927 1.00 98.62 98 ALA A CA 1
ATOM 718 C C . ALA A 1 98 ? 2.625 6.073 7.241 1.00 98.62 98 ALA A C 1
ATOM 720 O O . ALA A 1 98 ? 2.251 6.202 8.400 1.00 98.62 98 ALA A O 1
ATOM 721 N N . GLY A 1 99 ? 2.022 6.696 6.226 1.00 98.69 99 GLY A N 1
ATOM 722 C CA . GLY A 1 99 ? 0.883 7.600 6.381 1.00 98.69 99 GLY A CA 1
ATOM 723 C C . GLY A 1 99 ? -0.358 6.898 6.932 1.00 98.69 99 GLY A C 1
ATOM 724 O O . GLY A 1 99 ? -0.960 7.390 7.880 1.00 98.69 99 GLY A O 1
ATOM 725 N N . LEU A 1 100 ? -0.699 5.716 6.410 1.00 98.56 100 LEU A N 1
ATOM 726 C CA . LEU A 1 100 ? -1.813 4.909 6.923 1.00 98.56 100 LEU A CA 1
ATOM 727 C C . LEU A 1 100 ? -1.542 4.413 8.350 1.00 98.56 100 LEU A C 1
ATOM 729 O O . LEU A 1 100 ? -2.435 4.432 9.190 1.00 98.56 100 LEU A O 1
ATOM 733 N N . SER A 1 101 ? -0.303 4.016 8.650 1.00 98.50 101 SER A N 1
ATOM 734 C CA . SER A 1 101 ? 0.090 3.595 10.001 1.00 98.50 101 SER A CA 1
ATOM 735 C C . SER A 1 101 ? 0.065 4.762 10.986 1.00 98.50 101 SER A C 1
ATOM 737 O O . SER A 1 101 ? -0.385 4.603 12.115 1.00 98.50 101 SER A O 1
ATOM 739 N N . TYR A 1 102 ? 0.507 5.944 10.557 1.00 98.56 102 TYR A N 1
ATOM 740 C CA . TYR A 1 102 ? 0.430 7.169 11.343 1.00 98.56 102 TYR A CA 1
ATOM 741 C C . TYR A 1 102 ? -1.026 7.555 11.616 1.00 98.56 102 TYR A C 1
ATOM 743 O O . TYR A 1 102 ? -1.366 7.836 12.759 1.00 98.56 102 TYR A O 1
ATOM 751 N N . PHE A 1 103 ? -1.894 7.490 10.603 1.00 98.56 103 PHE A N 1
ATOM 752 C CA . PHE A 1 103 ? -3.332 7.721 10.747 1.00 98.56 103 PHE A CA 1
ATOM 753 C C . PHE A 1 103 ? -3.984 6.721 11.714 1.00 98.56 103 PHE A C 1
ATOM 755 O O . PHE A 1 103 ? -4.780 7.106 12.561 1.00 98.56 103 PHE A O 1
ATOM 762 N N . ASN A 1 104 ? -3.587 5.447 11.666 1.00 98.19 104 ASN A N 1
ATOM 763 C CA . ASN A 1 104 ? -4.038 4.438 12.628 1.00 98.19 104 ASN A CA 1
ATOM 764 C C . ASN A 1 104 ? -3.525 4.657 14.056 1.00 98.19 104 ASN A C 1
ATOM 766 O O . ASN A 1 104 ? -4.102 4.110 14.993 1.00 98.19 104 ASN A O 1
ATOM 770 N N . TYR A 1 105 ? -2.421 5.383 14.229 1.00 97.75 105 TYR A N 1
ATOM 771 C CA . TYR A 1 105 ? -1.819 5.613 15.540 1.00 97.75 105 TYR A CA 1
ATOM 772 C C . TYR A 1 105 ? -2.274 6.927 16.183 1.00 97.75 105 TYR A C 1
ATOM 774 O O . TYR A 1 105 ? -2.519 6.962 17.384 1.00 97.75 105 TYR A O 1
ATOM 782 N N . GLN A 1 106 ? -2.341 8.006 15.399 1.00 97.62 106 GLN A N 1
ATOM 783 C CA . GLN A 1 106 ? -2.596 9.367 15.887 1.00 97.62 106 GLN A CA 1
ATOM 784 C C . GLN A 1 106 ? -4.015 9.869 15.618 1.00 97.62 106 GLN A C 1
ATOM 786 O O . GLN A 1 106 ? -4.395 10.910 16.147 1.00 97.62 106 GLN A O 1
ATOM 791 N N . ASP A 1 107 ? -4.781 9.161 14.793 1.00 97.00 107 ASP A N 1
ATOM 792 C CA . ASP A 1 107 ? -6.143 9.528 14.419 1.00 97.00 107 ASP A CA 1
ATOM 793 C C . ASP A 1 107 ? -7.107 8.365 14.734 1.00 97.00 107 ASP A C 1
ATOM 795 O O . ASP A 1 107 ? -6.782 7.422 15.455 1.00 97.00 107 ASP A O 1
ATOM 799 N N . VAL A 1 108 ? -8.326 8.433 14.211 1.00 96.94 108 VAL A N 1
ATOM 800 C CA . VAL A 1 108 ? -9.432 7.504 14.477 1.00 96.94 108 VAL A CA 1
ATOM 801 C C . VAL A 1 108 ? -9.242 6.078 13.943 1.00 96.94 108 VAL A C 1
ATOM 803 O O . VAL A 1 108 ? -9.985 5.188 14.357 1.00 96.94 108 VAL A O 1
ATOM 806 N N . GLY A 1 109 ? -8.301 5.850 13.022 1.00 97.12 109 GLY A N 1
ATOM 807 C CA . GLY A 1 109 ? -8.093 4.563 12.347 1.00 97.12 109 GLY A CA 1
ATOM 808 C C . GLY A 1 109 ? -9.000 4.317 11.133 1.00 97.12 109 GLY A C 1
ATOM 809 O O . GLY A 1 109 ? -10.075 4.905 10.995 1.00 97.12 109 GLY A O 1
ATOM 810 N N . LEU A 1 110 ? -8.547 3.462 10.209 1.00 97.25 110 LEU A N 1
ATOM 811 C CA . LEU A 1 110 ? -9.166 3.279 8.886 1.00 97.25 110 LEU A CA 1
ATOM 812 C C . LEU A 1 110 ? -10.634 2.838 8.939 1.00 97.25 110 LEU A C 1
ATOM 814 O O . LEU A 1 110 ? -11.479 3.458 8.292 1.00 97.25 110 LEU A O 1
ATOM 818 N N . CYS A 1 111 ? -10.961 1.798 9.706 1.00 97.19 111 CYS A N 1
ATOM 819 C CA . CYS A 1 111 ? -12.321 1.267 9.789 1.00 97.19 111 CYS A CA 1
ATOM 820 C C . CYS A 1 111 ? -13.294 2.334 10.304 1.00 97.19 111 CYS A C 1
ATOM 822 O O . CYS A 1 111 ? -14.373 2.535 9.740 1.00 97.19 111 CYS A O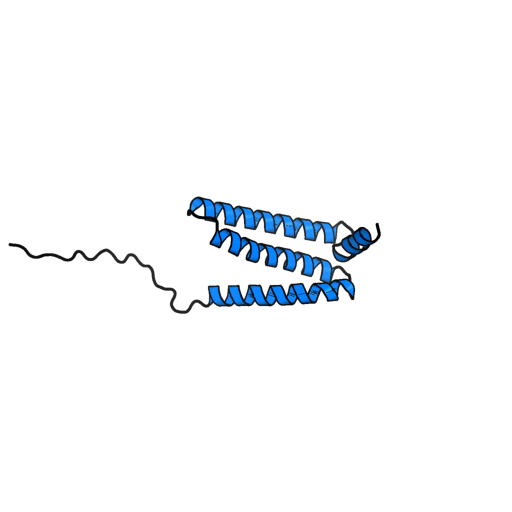 1
ATOM 824 N N . LYS A 1 112 ? -12.903 3.062 11.359 1.00 96.94 112 LYS A N 1
ATOM 825 C CA . LYS A 1 112 ? -13.742 4.113 11.939 1.00 96.94 112 LYS A CA 1
ATOM 826 C C . LYS A 1 112 ? -13.836 5.334 11.028 1.00 96.94 112 LYS A C 1
ATOM 828 O O . LYS A 1 112 ? -14.922 5.897 10.911 1.00 96.94 112 LYS A O 1
ATOM 833 N N . ALA A 1 113 ? -12.746 5.713 10.363 1.00 97.56 113 ALA A N 1
ATOM 834 C CA . ALA A 1 113 ? -12.737 6.804 9.395 1.00 97.56 113 ALA A CA 1
ATOM 835 C C . ALA A 1 113 ? -13.741 6.565 8.266 1.00 97.56 113 ALA A C 1
ATOM 837 O O . ALA A 1 113 ? -14.551 7.443 7.984 1.00 97.56 113 ALA A O 1
ATOM 838 N N . VAL A 1 114 ? -13.750 5.362 7.680 1.00 97.38 114 VAL A N 1
ATOM 839 C CA . VAL A 1 114 ? -14.721 4.995 6.638 1.00 97.38 114 VAL A CA 1
ATOM 840 C C . VAL A 1 114 ? -16.151 5.045 7.179 1.00 97.38 114 VAL A C 1
ATOM 842 O O . VAL A 1 114 ? -17.026 5.595 6.519 1.00 97.38 114 VAL A O 1
ATOM 845 N N . ALA A 1 115 ? -16.397 4.544 8.393 1.00 96.81 115 ALA A N 1
ATOM 846 C CA . ALA A 1 115 ? -17.728 4.596 8.999 1.00 96.81 115 ALA A CA 1
ATOM 847 C C . ALA A 1 115 ? -18.228 6.036 9.220 1.00 96.81 115 ALA A C 1
ATOM 849 O O . ALA A 1 115 ? -19.392 6.323 8.961 1.00 96.81 115 ALA A O 1
ATOM 850 N N . MET A 1 116 ? -17.358 6.947 9.671 1.00 97.75 116 MET A N 1
ATOM 851 C CA . MET A 1 116 ? -17.711 8.363 9.842 1.00 97.75 116 MET A CA 1
ATOM 852 C C . MET A 1 116 ? -17.910 9.070 8.498 1.00 97.75 116 MET A C 1
ATOM 854 O O . MET A 1 116 ? -18.857 9.839 8.347 1.00 97.75 116 MET A O 1
ATOM 858 N N . LEU A 1 117 ? -17.067 8.764 7.506 1.00 97.25 117 LEU A N 1
ATOM 859 C CA . LEU A 1 117 ? -17.197 9.269 6.138 1.00 97.25 117 LEU A CA 1
ATOM 860 C C . LEU A 1 117 ? -18.470 8.767 5.445 1.00 97.25 117 LEU A C 1
ATOM 862 O O . LEU A 1 117 ? -18.934 9.394 4.507 1.00 97.25 117 LEU A O 1
ATOM 866 N N . TRP A 1 118 ? -19.045 7.649 5.879 1.00 96.81 118 TRP A N 1
ATOM 867 C CA . TRP A 1 118 ? -20.311 7.143 5.343 1.00 96.81 118 TRP A CA 1
ATOM 868 C C . TRP A 1 118 ? -21.539 7.598 6.148 1.00 96.81 118 TRP A C 1
ATOM 870 O O . TRP A 1 118 ? -22.660 7.196 5.845 1.00 96.81 118 TRP A O 1
ATOM 880 N N . SER A 1 119 ? -21.334 8.408 7.192 1.00 95.31 119 SER A N 1
ATOM 881 C CA . SER A 1 119 ? -22.400 8.978 8.030 1.00 95.31 119 SER A CA 1
ATOM 882 C C . SER A 1 119 ? -22.655 10.473 7.799 1.00 95.31 119 SER A C 1
ATOM 884 O O . SER A 1 119 ? -23.417 11.076 8.554 1.00 95.31 119 SER A O 1
ATOM 886 N N . ILE A 1 120 ? -21.997 11.060 6.793 1.00 90.19 120 ILE A N 1
ATOM 887 C CA . ILE A 1 120 ? -22.331 12.382 6.227 1.00 90.19 120 ILE A CA 1
ATOM 888 C C . ILE A 1 120 ? -23.561 12.288 5.328 1.00 90.19 120 ILE A C 1
ATOM 890 O O . ILE A 1 120 ? -24.327 13.275 5.325 1.00 90.19 120 ILE A O 1
#

InterPro domains:
  IPR007992 Succinate dehydrogenase [ubiquinone] cytochrome b small subunit, CybS [PTHR13337] (18-119)
  IPR007992 Succinate dehydrogenase [ubiquinone] cytochrome b small subunit, CybS [cd03496] (23-119)
  IPR034804 Fumarate reductase/succinate dehydrogenase, transmembrane subunit [G3DSA:1.20.1300.10] (14-120)
  IPR034804 Fumarate reductase/succinate dehydrogenase, transmembrane subunit [SSF81343] (26-98)

Secondary structure (DSSP, 8-state):
-----------------TT--HHHHHHHHHHHHHHHHHHHHHHHHHS-SHHHHHHHHHHHHHHHHHHHHHHHHHH--SHHHHHHHHHHHHHHHHHHHHHHHHHHHHSS-HHHHHHHHT--

pLDDT: mean 90.05, std 16.92, range [39.84, 98.81]

Sequence (120 aa):
MSGVAFSPICLRGIRPAVGSKGASLHWTGERALSVLLLGMLPAAYLYPGPVLDYTMAAALTLHGHWGLGQVATDYVHGNLNSKVAKASLFTLSAVTFAGLSYFNYQDVGLCKAVAMLWSI

Mean predicted aligned error: 8.25 Å

Nearest PDB structures (foldseek):
  1yq4-assembly1_D  TM=1.003E+00  e=2.508E-11  Gallus gallus
  4ytp-assembly1_D  TM=1.000E+00  e=4.743E-11  Sus scrofa
  4yxd-assembly1_D  TM=1.000E+00  e=7.114E-11  Sus scrofa
  3abv-assembly1_D  TM=9.982E-01  e=8.969E-11  Sus scrofa
  8gs8-assembly1_D  TM=9.887E-01  e=1.067E-10  Homo sapiens